Protein AF-A0A2V5SPD8-F1 (afdb_monomer_lite)

Secondary structure (DSSP, 8-state):
-PPPHHHHHHHHHHHHHHHHHHHHHHHHHHHHHHS-----TGGGSS-TTSSPPPS-S-----THHHHHHHHHHHHHHHHHHTT-

pLDDT: mean 85.08, std 11.69, range [48.78, 98.0]

Sequence (84 aa):
MTPNPYLFIVIFVGVALAFPLIPLALAWIWRRIFQPSKPGPDKTSTYECGVESIGDAQIQFHSQYYLYAIILLLKRFAGGLKRK

Foldseek 3Di:
DDPDPVVVVVVVVVCVVCVVVVVVVVVVVCCVPPPDDDDDPLNPAPDNPPDHDPDDPDDDDDCVVVVVVVVVVCVVVVVVVVVD

Radius of gyration: 23.24 Å; chains: 1; bounding box: 55×28×57 Å

Structure (mmCIF, N/CA/C/O backbone):
data_AF-A0A2V5SPD8-F1
#
_entry.id   AF-A0A2V5SPD8-F1
#
loop_
_atom_site.group_PDB
_atom_site.id
_atom_site.type_symbol
_atom_site.label_atom_id
_atom_site.label_alt_id
_atom_site.label_comp_id
_atom_site.label_asym_id
_atom_site.label_entity_id
_atom_site.label_seq_id
_atom_site.pdbx_PDB_ins_code
_atom_site.Cartn_x
_atom_site.Cartn_y
_atom_site.Cartn_z
_atom_site.occupancy
_atom_site.B_iso_or_equiv
_atom_site.auth_seq_id
_atom_site.auth_comp_id
_atom_site.auth_asym_id
_atom_site.auth_atom_id
_atom_site.pdbx_PDB_model_num
ATOM 1 N N . MET A 1 1 ? 31.621 6.777 -20.511 1.00 50.84 1 MET A N 1
ATOM 2 C CA . MET A 1 1 ? 31.193 5.906 -19.396 1.00 50.84 1 MET A CA 1
ATOM 3 C C . MET A 1 1 ? 29.693 5.717 -19.511 1.00 50.84 1 MET A C 1
ATOM 5 O O . MET A 1 1 ? 28.951 6.643 -19.218 1.00 50.84 1 MET A O 1
ATOM 9 N N . THR A 1 2 ? 29.246 4.590 -20.056 1.00 66.69 2 THR A N 1
ATOM 10 C CA . THR A 1 2 ? 27.819 4.271 -20.168 1.00 66.69 2 THR A CA 1
ATOM 11 C C . THR A 1 2 ? 27.307 3.836 -18.789 1.00 66.69 2 THR A C 1
ATOM 13 O O . THR A 1 2 ? 27.844 2.879 -18.230 1.00 66.69 2 THR A O 1
ATOM 16 N N . PRO A 1 3 ? 26.330 4.533 -18.182 1.00 73.75 3 PRO A N 1
ATOM 17 C CA . PRO A 1 3 ? 25.751 4.083 -16.922 1.00 73.75 3 PRO A CA 1
ATOM 18 C C . PRO A 1 3 ? 25.071 2.724 -17.124 1.00 73.75 3 PRO A C 1
ATOM 20 O O . PRO A 1 3 ? 24.391 2.502 -18.126 1.00 73.75 3 PRO A O 1
ATOM 23 N N . ASN A 1 4 ? 25.278 1.800 -16.181 1.00 82.75 4 ASN A N 1
ATOM 24 C CA . ASN A 1 4 ? 24.648 0.485 -16.215 1.00 82.75 4 ASN A CA 1
ATOM 25 C C . ASN A 1 4 ? 23.116 0.663 -16.108 1.00 82.75 4 ASN A C 1
ATOM 27 O O . ASN A 1 4 ? 22.647 1.161 -15.082 1.00 82.75 4 ASN A O 1
ATOM 31 N N . PRO A 1 5 ? 22.324 0.266 -17.123 1.00 83.50 5 PRO A N 1
ATOM 32 C CA . PRO A 1 5 ? 20.883 0.527 -17.158 1.00 83.50 5 PRO A CA 1
ATOM 33 C C . PRO A 1 5 ? 20.123 -0.126 -15.994 1.00 83.50 5 PRO A C 1
ATOM 35 O O . PRO A 1 5 ? 19.093 0.387 -15.564 1.00 83.50 5 PRO A O 1
ATOM 38 N N . TYR A 1 6 ? 20.647 -1.214 -15.425 1.00 89.75 6 TYR A N 1
ATOM 39 C CA . TYR A 1 6 ? 20.037 -1.882 -14.276 1.00 89.75 6 TYR A CA 1
ATOM 40 C C . TYR A 1 6 ? 20.219 -1.103 -12.972 1.00 89.75 6 TYR A C 1
ATOM 42 O O . TYR A 1 6 ? 19.345 -1.138 -12.109 1.00 89.75 6 TYR A O 1
ATOM 50 N N . LEU A 1 7 ? 21.313 -0.349 -12.839 1.00 91.31 7 LEU A N 1
ATOM 51 C CA . LEU A 1 7 ? 21.567 0.476 -11.658 1.00 91.31 7 LEU A CA 1
ATOM 52 C C . LEU A 1 7 ? 20.514 1.583 -11.521 1.00 91.31 7 LEU A C 1
ATOM 54 O O . LEU A 1 7 ? 20.033 1.842 -10.421 1.00 91.31 7 LEU A O 1
ATOM 58 N N . PHE A 1 8 ? 20.087 2.172 -12.641 1.00 90.81 8 PHE A N 1
ATOM 59 C CA . PHE A 1 8 ? 18.99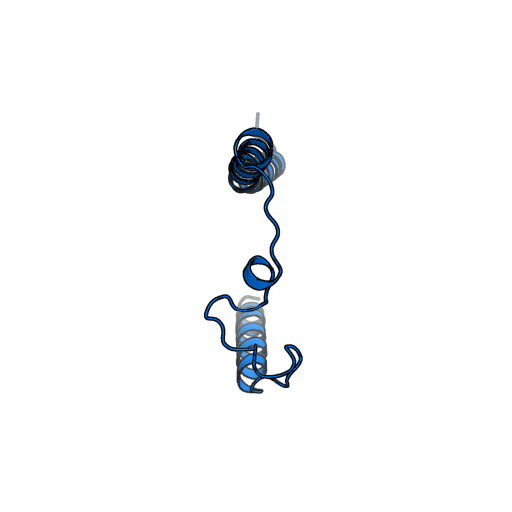9 3.151 -12.656 1.00 90.81 8 PHE A CA 1
ATOM 60 C C . PHE A 1 8 ? 17.680 2.557 -12.136 1.00 90.81 8 PHE A C 1
ATOM 62 O O . PHE A 1 8 ? 16.996 3.180 -11.326 1.00 90.81 8 PHE A O 1
ATOM 69 N N . ILE A 1 9 ? 17.354 1.326 -12.542 1.00 93.56 9 ILE A N 1
ATOM 70 C CA . ILE A 1 9 ? 16.137 0.626 -12.104 1.00 93.56 9 ILE A CA 1
ATOM 71 C C . ILE A 1 9 ? 16.171 0.372 -10.594 1.00 93.56 9 ILE A C 1
ATOM 73 O O . ILE A 1 9 ? 15.188 0.646 -9.909 1.00 93.56 9 ILE A O 1
ATOM 77 N N . VAL A 1 10 ? 17.299 -0.107 -10.058 1.00 94.94 10 VAL A N 1
ATOM 78 C CA . VAL A 1 10 ? 17.438 -0.385 -8.617 1.00 94.94 10 VAL A CA 1
ATOM 79 C C . VAL A 1 10 ? 17.270 0.887 -7.789 1.00 94.94 10 VAL A C 1
ATOM 81 O O . VAL A 1 10 ? 16.545 0.877 -6.795 1.00 94.94 10 VAL A O 1
ATOM 84 N N . ILE A 1 11 ? 17.879 1.998 -8.215 1.00 95.00 11 ILE A N 1
ATOM 85 C CA . ILE A 1 11 ? 17.720 3.292 -7.539 1.00 95.00 11 ILE A CA 1
ATOM 86 C C . ILE A 1 11 ? 16.255 3.726 -7.560 1.00 95.00 11 ILE A C 1
ATOM 88 O O . ILE A 1 11 ? 15.724 4.136 -6.531 1.00 95.00 11 ILE A O 1
ATOM 92 N N . PHE A 1 12 ? 15.578 3.595 -8.702 1.00 95.50 12 PHE A N 1
ATOM 93 C CA . PHE A 1 12 ? 14.182 4.002 -8.827 1.00 95.50 12 PHE A CA 1
ATOM 94 C C . PHE A 1 12 ? 13.251 3.174 -7.935 1.00 95.50 12 PHE A C 1
ATOM 96 O O . PHE A 1 12 ? 12.385 3.734 -7.270 1.00 95.50 12 PHE A O 1
ATOM 103 N N . VAL A 1 13 ? 13.466 1.857 -7.852 1.00 96.50 13 VAL A N 1
ATOM 104 C CA . VAL A 1 13 ? 12.746 0.982 -6.911 1.00 96.50 13 VAL A CA 1
ATOM 105 C C . VAL A 1 13 ? 13.028 1.392 -5.465 1.00 96.50 13 VAL A C 1
ATOM 107 O O . VAL A 1 13 ? 12.101 1.473 -4.662 1.00 96.50 13 VAL A O 1
ATOM 110 N N . GLY A 1 14 ? 14.284 1.710 -5.141 1.00 97.19 14 GLY A N 1
ATOM 111 C CA . GLY A 1 14 ? 14.670 2.210 -3.823 1.00 97.19 14 GLY A CA 1
ATOM 112 C C . GLY A 1 14 ? 13.911 3.481 -3.440 1.00 97.19 14 GLY A C 1
ATOM 113 O O . GLY A 1 14 ? 13.325 3.544 -2.362 1.00 97.19 14 GLY A O 1
ATOM 114 N N . VAL A 1 15 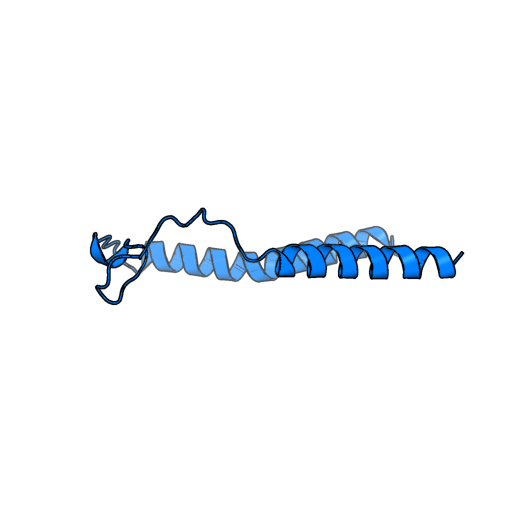? 13.842 4.462 -4.343 1.00 97.25 15 VAL A N 1
ATOM 115 C CA . VAL A 1 15 ? 13.079 5.703 -4.130 1.00 97.25 15 VAL A CA 1
ATOM 116 C C . VAL A 1 15 ? 11.577 5.423 -4.037 1.00 97.25 15 VAL A C 1
ATOM 118 O O . VAL A 1 15 ? 10.914 5.956 -3.149 1.00 97.25 15 VAL A O 1
ATOM 121 N N . ALA A 1 16 ? 11.040 4.555 -4.898 1.00 97.00 16 ALA A N 1
ATOM 122 C CA . ALA A 1 16 ? 9.623 4.195 -4.914 1.00 97.00 16 ALA A CA 1
ATOM 123 C C . ALA A 1 16 ? 9.160 3.513 -3.618 1.00 97.00 16 ALA A C 1
ATOM 125 O O . ALA A 1 16 ? 8.011 3.691 -3.226 1.00 97.00 16 ALA A O 1
ATOM 126 N N . LEU A 1 17 ? 10.036 2.761 -2.945 1.00 97.94 17 LEU A N 1
ATOM 127 C CA . LEU A 1 17 ? 9.763 2.171 -1.631 1.00 97.94 17 LEU A CA 1
ATOM 128 C C . LEU A 1 17 ? 10.031 3.151 -0.488 1.00 97.94 17 LEU A C 1
ATOM 130 O O . LEU A 1 17 ? 9.258 3.209 0.465 1.00 97.94 17 LEU A O 1
ATOM 134 N N . ALA A 1 18 ? 11.095 3.949 -0.576 1.00 97.69 18 ALA A N 1
ATOM 135 C CA . ALA A 1 18 ? 11.412 4.946 0.441 1.00 97.69 18 ALA A CA 1
ATOM 136 C C . ALA A 1 18 ? 10.296 5.992 0.570 1.00 97.69 18 ALA A C 1
ATOM 138 O O . ALA A 1 18 ? 9.933 6.369 1.682 1.00 97.69 18 ALA A O 1
ATOM 139 N N . PHE A 1 19 ? 9.708 6.416 -0.550 1.00 97.38 19 PHE A N 1
ATOM 140 C CA . PHE A 1 19 ? 8.674 7.446 -0.582 1.00 97.38 19 PHE A CA 1
ATOM 141 C C . PHE A 1 19 ? 7.437 7.139 0.285 1.00 97.38 19 PHE A C 1
ATOM 143 O O . PHE A 1 19 ? 7.061 8.013 1.059 1.00 97.38 19 PHE A O 1
ATOM 150 N N . PRO A 1 20 ? 6.804 5.948 0.233 1.00 97.25 20 PRO A N 1
ATOM 151 C CA . PRO A 1 20 ? 5.720 5.592 1.148 1.00 97.25 20 PRO A CA 1
ATOM 152 C C . PRO A 1 20 ? 6.211 5.182 2.544 1.00 97.25 20 PRO A C 1
ATOM 154 O O . PRO A 1 20 ? 5.517 5.437 3.526 1.00 97.25 20 PRO A O 1
ATOM 157 N N . LEU A 1 21 ? 7.389 4.560 2.668 1.00 97.88 21 LEU A N 1
ATOM 158 C CA . LEU A 1 21 ? 7.862 4.044 3.958 1.00 97.88 21 LEU A CA 1
ATOM 159 C C . LEU A 1 21 ? 8.317 5.148 4.916 1.00 97.88 21 LEU A C 1
ATOM 161 O O . LEU A 1 21 ? 8.039 5.054 6.109 1.00 97.88 21 LEU A O 1
ATOM 165 N N . ILE A 1 22 ? 8.975 6.199 4.419 1.00 98.00 22 ILE A N 1
ATOM 166 C CA . ILE A 1 22 ? 9.435 7.333 5.235 1.00 98.00 22 ILE A CA 1
ATOM 167 C C . ILE A 1 22 ? 8.274 8.011 5.987 1.00 98.00 22 ILE A C 1
ATOM 169 O O . ILE A 1 22 ? 8.339 8.065 7.216 1.00 98.00 22 ILE A O 1
ATOM 173 N N . PRO A 1 23 ? 7.201 8.502 5.333 1.00 97.06 23 PRO A N 1
ATOM 174 C CA . PRO A 1 23 ? 6.095 9.147 6.034 1.00 97.06 23 PRO A CA 1
ATOM 175 C C . PRO A 1 23 ? 5.335 8.171 6.936 1.00 97.06 23 PRO A C 1
ATOM 177 O O . PRO A 1 23 ? 4.889 8.573 8.008 1.00 97.06 23 PRO A O 1
ATOM 180 N N . LEU A 1 24 ? 5.231 6.890 6.562 1.00 97.00 24 LEU A N 1
ATOM 181 C CA . LEU A 1 24 ? 4.582 5.876 7.394 1.00 97.00 24 LEU A CA 1
ATOM 182 C C . LEU A 1 24 ? 5.371 5.617 8.688 1.00 97.00 24 LEU A C 1
ATOM 184 O O . LEU A 1 24 ? 4.789 5.580 9.772 1.00 97.00 24 LEU A O 1
ATOM 188 N N . ALA A 1 25 ? 6.698 5.502 8.590 1.00 96.88 25 ALA A N 1
ATOM 189 C CA . ALA A 1 25 ? 7.585 5.370 9.741 1.00 96.88 25 ALA A CA 1
ATOM 190 C C . ALA A 1 25 ? 7.545 6.626 10.620 1.00 96.88 25 ALA A C 1
ATOM 192 O O . ALA A 1 25 ? 7.450 6.520 11.842 1.00 96.88 25 ALA A O 1
ATOM 193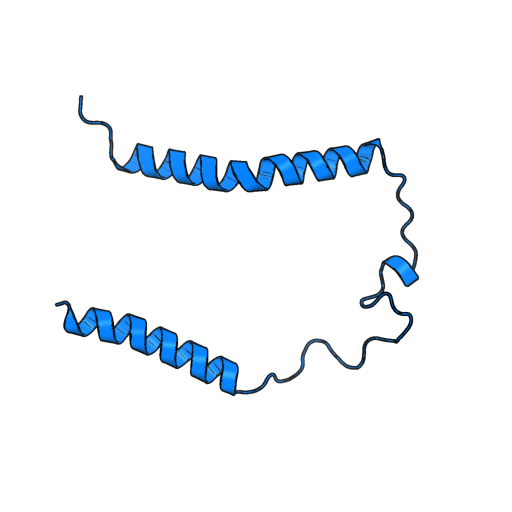 N N . LEU A 1 26 ? 7.545 7.814 10.009 1.00 96.44 26 LEU A N 1
ATOM 194 C CA . LEU A 1 26 ? 7.470 9.080 10.734 1.00 96.44 26 LEU A CA 1
ATOM 195 C C . LEU A 1 26 ? 6.143 9.219 11.493 1.00 96.44 26 LEU A C 1
ATOM 197 O O . LEU A 1 26 ? 6.146 9.558 12.674 1.00 96.44 26 LEU A O 1
ATOM 201 N N . ALA A 1 27 ? 5.019 8.877 10.856 1.00 95.00 27 ALA A N 1
ATOM 202 C CA . ALA A 1 27 ? 3.701 8.863 11.486 1.00 95.00 27 ALA A CA 1
ATOM 203 C C . ALA A 1 27 ? 3.623 7.844 12.634 1.00 95.00 27 ALA A C 1
ATOM 205 O O . ALA A 1 27 ? 3.040 8.127 13.682 1.00 95.00 27 ALA A O 1
ATOM 206 N N . TRP A 1 28 ? 4.238 6.671 12.469 1.00 94.19 28 TRP A N 1
ATOM 207 C CA . TRP A 1 28 ? 4.291 5.644 13.508 1.00 94.19 28 TRP A CA 1
ATOM 208 C C . TRP A 1 28 ? 5.107 6.090 14.730 1.00 94.19 28 TRP A C 1
ATOM 210 O O . TRP A 1 28 ? 4.630 5.967 15.862 1.00 94.19 28 TRP A O 1
ATOM 220 N N . ILE A 1 29 ? 6.292 6.676 14.514 1.00 94.75 29 ILE A N 1
ATOM 221 C CA . ILE A 1 29 ? 7.132 7.245 15.583 1.00 94.75 29 ILE A CA 1
ATOM 222 C C . ILE A 1 29 ? 6.386 8.385 16.286 1.00 94.75 29 ILE A C 1
ATOM 224 O O . ILE A 1 29 ? 6.319 8.416 17.515 1.00 94.75 29 ILE A O 1
ATOM 228 N N . TRP A 1 30 ? 5.761 9.281 15.517 1.00 94.62 30 TRP A N 1
ATOM 229 C CA . TRP A 1 30 ? 4.985 10.396 16.055 1.00 94.62 30 TRP A CA 1
ATOM 230 C C . TRP A 1 30 ? 3.833 9.918 16.941 1.00 94.62 30 TRP A C 1
ATOM 232 O O . TRP A 1 30 ? 3.696 10.368 18.079 1.00 94.62 30 TRP A O 1
ATOM 242 N N . ARG A 1 31 ? 3.043 8.945 16.465 1.00 91.44 31 ARG A N 1
ATOM 243 C CA . ARG A 1 31 ? 1.976 8.307 17.251 1.00 91.44 31 ARG A CA 1
ATOM 244 C C . ARG A 1 31 ? 2.519 7.746 18.562 1.00 91.44 31 ARG A C 1
ATOM 246 O O . ARG A 1 31 ? 1.877 7.901 19.593 1.00 91.44 31 ARG A O 1
ATOM 253 N N . ARG A 1 32 ? 3.684 7.093 18.547 1.00 87.50 32 ARG A N 1
ATOM 254 C CA . ARG A 1 32 ? 4.235 6.449 19.746 1.00 87.50 32 ARG A CA 1
ATOM 255 C C . ARG A 1 32 ? 4.690 7.446 20.813 1.00 87.50 32 ARG A C 1
ATOM 257 O O . ARG A 1 32 ? 4.571 7.125 21.992 1.00 87.50 32 ARG A O 1
ATOM 264 N N . ILE A 1 33 ? 5.194 8.612 20.403 1.00 91.94 33 ILE A N 1
ATOM 265 C CA . ILE A 1 33 ? 5.723 9.646 21.307 1.00 91.94 33 ILE A CA 1
ATOM 266 C C . ILE A 1 33 ? 4.611 10.576 21.805 1.00 91.94 33 ILE A C 1
ATOM 268 O O . ILE A 1 33 ? 4.538 10.856 22.998 1.00 91.94 33 ILE A O 1
ATOM 272 N N . PHE A 1 34 ? 3.742 11.051 20.908 1.00 90.06 34 PHE A N 1
ATOM 273 C CA . PHE A 1 34 ? 2.777 12.109 21.225 1.00 90.06 34 PHE A CA 1
ATOM 274 C C . PHE A 1 34 ? 1.378 11.597 21.583 1.00 90.06 34 PHE A C 1
ATOM 276 O O . PHE A 1 34 ? 0.633 12.307 22.257 1.00 90.06 34 PHE A O 1
ATOM 283 N N . GLN A 1 35 ? 0.988 10.391 21.154 1.00 85.62 35 GLN A N 1
ATOM 284 C CA . GLN A 1 35 ? -0.374 9.891 21.353 1.00 85.62 35 GLN A CA 1
ATOM 285 C C . GLN A 1 35 ? -0.427 8.793 22.432 1.00 85.62 35 GLN A C 1
ATOM 287 O O . GLN A 1 35 ? 0.057 7.680 22.207 1.00 85.62 35 GLN A O 1
ATOM 292 N N . PRO A 1 36 ? -1.064 9.041 23.595 1.00 80.12 36 PRO A N 1
ATOM 293 C CA . PRO A 1 36 ? -1.270 8.003 24.597 1.00 80.12 36 PRO A CA 1
ATOM 294 C C . PRO A 1 36 ? -2.197 6.911 24.050 1.00 80.12 36 PRO A C 1
ATOM 296 O O . PRO A 1 36 ? -3.285 7.188 23.538 1.00 80.12 36 PRO A O 1
ATOM 299 N N . SER A 1 37 ? -1.760 5.655 24.162 1.00 76.12 37 SER A N 1
ATOM 300 C CA . SER A 1 37 ? -2.534 4.499 23.708 1.00 76.12 37 SER A CA 1
ATOM 301 C C . SER A 1 37 ? -3.779 4.327 24.583 1.00 76.12 37 SER A C 1
ATOM 303 O O . SER A 1 37 ? -3.661 4.050 25.774 1.00 76.12 37 SER A O 1
ATOM 305 N N . LYS A 1 38 ? -4.969 4.496 23.997 1.00 78.44 38 LYS A N 1
ATOM 306 C CA . LYS A 1 38 ? -6.266 4.223 24.638 1.00 78.44 38 LYS A CA 1
ATOM 307 C C . LYS A 1 38 ? -7.073 3.231 23.787 1.00 78.44 38 LYS A C 1
ATOM 309 O O . LYS A 1 38 ? -8.032 3.650 23.134 1.00 78.44 38 LYS A O 1
ATOM 314 N N . PRO A 1 39 ? -6.661 1.952 23.720 1.00 78.62 39 PRO A N 1
ATOM 315 C CA . PRO A 1 39 ? -7.445 0.928 23.045 1.00 78.62 39 PRO A CA 1
ATOM 316 C C . PRO A 1 39 ? -8.715 0.677 23.864 1.00 78.62 39 PRO A C 1
ATOM 318 O O . PRO A 1 39 ? -8.643 0.326 25.038 1.00 78.62 39 PRO A O 1
ATOM 321 N N . GLY A 1 40 ? -9.873 0.924 23.258 1.00 80.69 40 GLY A N 1
ATOM 322 C CA . GLY A 1 40 ? -11.180 0.584 23.821 1.00 80.69 40 GLY A CA 1
ATOM 323 C C . GLY A 1 40 ? -11.856 -0.480 22.956 1.00 80.69 40 GLY A C 1
ATOM 324 O O . GLY A 1 40 ? -11.533 -0.554 21.765 1.00 80.69 40 GLY A O 1
ATOM 325 N N . PRO A 1 41 ? -12.779 -1.282 23.515 1.00 76.81 41 PRO A N 1
ATOM 326 C CA . PRO A 1 41 ? -13.523 -2.285 22.752 1.00 76.81 41 PRO A CA 1
ATOM 327 C C . PRO A 1 41 ? -14.254 -1.652 21.560 1.00 76.81 41 PRO A C 1
ATOM 329 O O . PRO A 1 41 ? -14.117 -2.135 20.442 1.00 76.81 41 PRO A O 1
ATOM 332 N N . ASP A 1 42 ? -14.879 -0.490 21.757 1.00 76.38 42 ASP A N 1
ATOM 333 C CA . ASP A 1 42 ? -15.589 0.230 20.691 1.00 76.38 42 ASP A CA 1
ATOM 334 C C . ASP A 1 42 ? -14.641 0.724 19.587 1.00 76.38 42 ASP A C 1
ATOM 336 O O . ASP A 1 42 ? -14.935 0.604 18.403 1.00 76.38 42 ASP A O 1
ATOM 340 N N . LYS A 1 43 ? -13.451 1.212 19.967 1.00 77.19 43 LYS A N 1
ATOM 341 C CA . LYS A 1 43 ? -12.417 1.722 19.040 1.00 77.19 43 LYS A CA 1
ATOM 342 C C . LYS A 1 43 ? -11.700 0.624 18.252 1.00 77.19 43 LYS A C 1
ATOM 344 O O . LYS A 1 43 ? -10.969 0.924 17.316 1.00 77.19 43 LYS A O 1
ATOM 349 N N . THR A 1 44 ? -11.817 -0.623 18.701 1.00 82.19 44 THR A N 1
ATOM 350 C CA . THR A 1 44 ? -11.180 -1.790 18.069 1.00 82.19 44 THR A CA 1
ATOM 351 C C . THR A 1 44 ? -12.223 -2.680 17.390 1.00 82.19 44 THR A C 1
ATOM 353 O O . THR A 1 44 ? -11.887 -3.738 16.863 1.00 82.19 44 THR A O 1
ATOM 356 N N . SER A 1 45 ? -13.491 -2.265 17.409 1.00 82.25 45 SER A N 1
ATOM 357 C CA . SER A 1 45 ? -14.563 -2.952 16.706 1.00 82.25 45 SER A CA 1
ATOM 358 C C . SER A 1 45 ? -14.373 -2.828 15.190 1.00 82.25 45 SER A C 1
ATOM 360 O O . SER A 1 45 ? -13.803 -1.858 14.690 1.00 82.25 45 SER A O 1
ATOM 362 N N . THR A 1 46 ? -14.855 -3.821 14.440 1.00 82.62 46 THR A N 1
ATOM 363 C CA . THR A 1 46 ? -14.791 -3.831 12.968 1.00 82.62 46 THR A CA 1
ATOM 364 C C . THR A 1 46 ? -15.541 -2.644 12.345 1.00 82.62 46 THR A C 1
ATOM 366 O O . THR A 1 46 ? -15.249 -2.258 11.214 1.00 82.62 46 THR A O 1
ATOM 369 N N . TYR A 1 47 ? -16.500 -2.053 13.068 1.00 81.75 47 TYR A N 1
ATOM 370 C CA . TYR A 1 47 ? -17.303 -0.928 12.603 1.00 81.75 47 TYR A CA 1
ATOM 371 C C . TYR A 1 47 ? -17.684 0.018 13.750 1.00 81.75 47 TYR A C 1
ATOM 373 O O . TYR A 1 47 ? -18.301 -0.392 14.727 1.00 81.75 47 TYR A O 1
ATOM 381 N N . GLU A 1 48 ? -17.360 1.305 13.609 1.00 76.06 48 GLU A N 1
ATOM 382 C CA . GLU A 1 48 ? -17.449 2.277 14.709 1.00 76.06 48 GLU A CA 1
ATOM 383 C C . GLU A 1 48 ? -18.831 2.932 14.888 1.00 76.06 48 GLU A C 1
ATOM 385 O O . GLU A 1 48 ? -19.046 3.626 15.880 1.00 76.06 48 GLU A O 1
ATOM 390 N N . CYS A 1 49 ? -19.797 2.743 13.977 1.00 79.94 49 CYS A N 1
ATOM 391 C CA . CYS A 1 49 ? -21.104 3.417 14.085 1.00 79.94 49 CYS A CA 1
ATOM 392 C C . CYS A 1 49 ? -22.091 2.719 15.044 1.00 79.94 49 CYS A C 1
ATOM 394 O O . CYS A 1 49 ? -23.292 2.969 14.966 1.00 79.94 49 CYS A O 1
ATOM 396 N N . GLY A 1 50 ? -21.603 1.845 15.935 1.00 75.38 50 GLY A N 1
ATOM 397 C CA . GLY A 1 50 ? -22.406 1.180 16.971 1.00 75.38 50 GLY A CA 1
ATOM 398 C C . GLY A 1 50 ? -23.377 0.113 16.455 1.00 75.38 50 GLY A C 1
ATOM 399 O O . GLY A 1 50 ? -24.192 -0.392 17.220 1.00 75.38 50 GLY A O 1
ATOM 400 N N . VAL A 1 51 ? -23.298 -0.231 15.168 1.00 76.12 51 VAL A N 1
ATOM 401 C CA . VAL A 1 51 ? -24.035 -1.345 14.567 1.00 76.12 51 VAL A CA 1
ATOM 402 C C . VAL A 1 51 ? -23.085 -2.531 14.492 1.00 76.12 51 VAL A C 1
ATOM 404 O O . VAL A 1 51 ? -21.989 -2.404 13.947 1.00 76.12 51 VAL A O 1
ATOM 407 N N . GLU A 1 52 ? -23.484 -3.676 15.041 1.00 77.38 52 GLU A N 1
ATOM 408 C CA . GLU A 1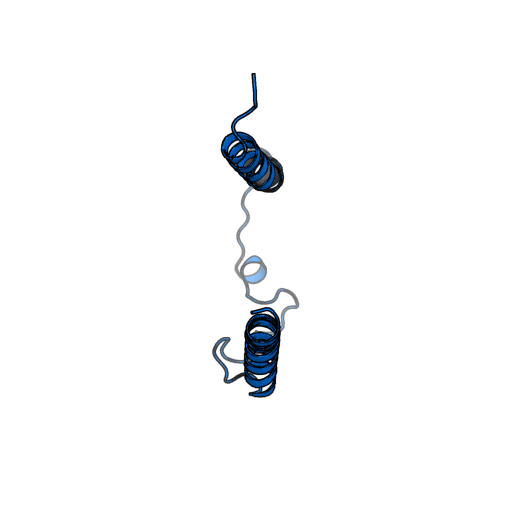 52 ? -22.674 -4.887 14.926 1.00 77.38 52 GLU A CA 1
ATOM 409 C C . GLU A 1 52 ? -22.460 -5.242 13.451 1.00 77.38 52 GLU A C 1
ATOM 411 O O . GLU A 1 52 ? -23.379 -5.166 12.630 1.00 77.38 52 GLU A O 1
ATOM 416 N N . SER A 1 53 ? -21.225 -5.605 13.101 1.00 76.31 53 SER A N 1
ATOM 417 C CA . SER A 1 53 ? -20.900 -6.046 11.749 1.00 76.31 53 SER A CA 1
ATOM 418 C C . SER A 1 53 ? -21.763 -7.250 11.386 1.00 76.31 53 SER A C 1
ATOM 420 O O . SER A 1 53 ? -21.727 -8.276 12.066 1.00 76.31 53 SER A O 1
ATOM 422 N N . ILE A 1 54 ? -22.539 -7.118 10.314 1.00 74.12 54 ILE A N 1
ATOM 423 C CA . ILE A 1 54 ? -23.461 -8.163 9.881 1.00 74.12 54 ILE A CA 1
ATOM 424 C C . ILE A 1 54 ? -22.685 -9.204 9.075 1.00 74.12 54 ILE A C 1
ATOM 426 O O . ILE A 1 54 ? -22.212 -8.921 7.975 1.00 74.12 54 ILE A O 1
ATOM 430 N N . GLY A 1 55 ? -22.637 -10.424 9.605 1.00 76.56 55 GLY A N 1
ATOM 431 C CA . GLY A 1 55 ? -22.138 -11.603 8.903 1.00 76.56 55 GLY A CA 1
ATOM 432 C C . GLY A 1 55 ? -20.631 -11.833 9.014 1.00 76.56 55 GLY A C 1
ATOM 433 O O . GLY A 1 55 ? -19.872 -11.014 9.526 1.00 76.56 55 GLY A O 1
ATOM 434 N N . ASP A 1 56 ? -20.218 -13.006 8.539 1.00 79.50 56 ASP A N 1
ATOM 435 C CA . ASP A 1 56 ? -18.814 -13.387 8.414 1.00 79.50 56 ASP A CA 1
ATOM 436 C C . ASP A 1 56 ? -18.156 -12.599 7.265 1.00 79.50 56 ASP A C 1
ATOM 438 O O . ASP A 1 56 ? -18.771 -12.363 6.223 1.00 79.50 56 ASP A O 1
ATOM 442 N N . ALA A 1 57 ? -16.893 -12.206 7.426 1.00 77.88 57 ALA A N 1
ATOM 443 C CA . ALA A 1 57 ? -16.121 -11.568 6.363 1.00 77.88 57 ALA A CA 1
ATOM 444 C C . ALA A 1 57 ? -15.861 -12.527 5.184 1.00 77.88 57 ALA A C 1
ATOM 446 O O . ALA A 1 57 ? -15.584 -12.083 4.067 1.00 77.88 57 ALA A O 1
ATOM 447 N N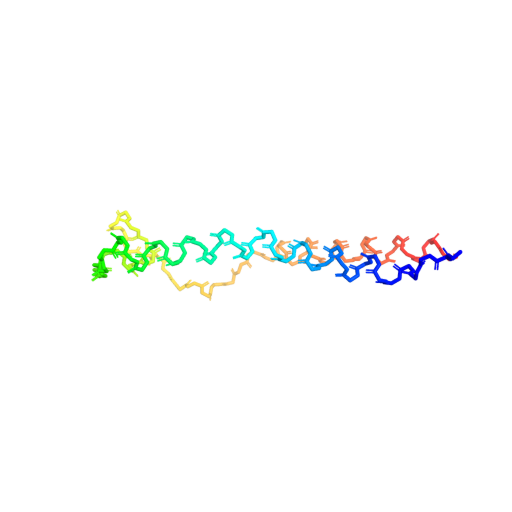 . GLN A 1 58 ? -15.949 -13.841 5.416 1.00 78.62 58 GLN A N 1
ATOM 448 C CA . GLN A 1 58 ? -15.676 -14.878 4.421 1.00 78.62 58 GLN A CA 1
ATOM 449 C C . GLN A 1 58 ? -16.944 -15.399 3.731 1.00 78.62 58 GLN A C 1
ATOM 451 O O . GLN A 1 58 ? -17.274 -16.581 3.796 1.00 78.62 58 GLN A O 1
ATOM 456 N N . ILE A 1 59 ? -17.643 -14.520 3.014 1.00 86.25 59 ILE A N 1
ATOM 457 C CA . ILE A 1 59 ? -18.773 -14.911 2.158 1.00 86.25 59 ILE A CA 1
ATOM 458 C C . ILE A 1 59 ? -18.347 -15.174 0.710 1.00 86.25 59 ILE A C 1
ATOM 460 O O . ILE A 1 59 ? -17.311 -14.708 0.231 1.00 86.25 59 ILE A O 1
ATOM 464 N N . GLN A 1 60 ? -19.188 -15.901 -0.027 1.00 87.00 60 GLN A N 1
ATOM 465 C CA . GLN A 1 60 ? -19.035 -16.042 -1.471 1.00 87.00 60 GLN A CA 1
ATOM 466 C C . GLN A 1 60 ? -19.393 -14.720 -2.160 1.00 87.00 60 GLN A C 1
ATOM 468 O O . GLN A 1 60 ? -20.558 -14.334 -2.242 1.00 87.00 60 GLN A O 1
ATOM 473 N N . PHE A 1 61 ? -18.377 -14.022 -2.665 1.00 85.19 61 PHE A N 1
ATOM 474 C CA . PHE A 1 61 ? -18.571 -12.833 -3.490 1.00 85.19 61 PHE A CA 1
ATOM 475 C C . PHE A 1 61 ? -19.181 -13.192 -4.851 1.00 85.19 61 PHE A C 1
ATOM 477 O O . PHE A 1 61 ? -19.048 -14.312 -5.347 1.00 85.19 61 PHE A O 1
ATOM 484 N N . HIS A 1 62 ? -19.818 -12.210 -5.490 1.00 90.56 62 HIS A N 1
ATOM 485 C CA . HIS A 1 62 ? -20.405 -12.375 -6.816 1.00 90.56 62 HIS A CA 1
ATOM 486 C C . HIS A 1 62 ? -19.368 -12.894 -7.826 1.00 90.56 62 HIS A C 1
ATOM 488 O O . HIS A 1 62 ? -18.289 -12.321 -7.990 1.00 90.56 62 HIS A O 1
ATOM 494 N N . SER A 1 63 ? -19.729 -13.939 -8.574 1.00 92.19 63 SER A N 1
ATOM 495 C CA . SER A 1 63 ? -18.863 -14.574 -9.584 1.00 92.19 63 SER A CA 1
ATOM 496 C C . SER A 1 63 ? -18.400 -13.619 -10.692 1.00 92.19 63 SER A C 1
ATOM 498 O O . SER A 1 63 ? -17.411 -13.875 -11.377 1.00 92.19 63 SER A O 1
ATOM 500 N N . GLN A 1 64 ? -19.075 -12.482 -10.846 1.00 94.88 64 GLN A N 1
ATOM 501 C CA . GLN A 1 64 ? -18.738 -11.432 -11.801 1.00 94.88 64 GLN A CA 1
ATOM 502 C C . GLN A 1 64 ? -17.294 -10.934 -11.636 1.00 94.88 64 GLN A C 1
ATOM 504 O O . GLN A 1 64 ? -16.600 -10.762 -12.635 1.00 94.88 64 GLN A O 1
ATOM 509 N N . TYR A 1 65 ? -16.797 -10.770 -10.403 1.00 93.38 65 TYR A N 1
ATOM 510 C CA . TYR A 1 65 ? -15.415 -10.329 -10.156 1.00 93.38 65 TYR A CA 1
ATOM 511 C C . TYR A 1 65 ? -14.379 -11.301 -10.731 1.00 93.38 65 TYR A C 1
ATOM 513 O O . TYR A 1 65 ? -13.353 -10.884 -11.270 1.00 93.38 65 TYR A O 1
ATOM 521 N N . TYR A 1 66 ? -14.682 -12.598 -10.682 1.00 94.38 66 TYR A N 1
ATOM 522 C CA . TYR A 1 66 ? -13.843 -13.636 -11.267 1.00 94.38 66 TYR A CA 1
ATOM 523 C C . TYR A 1 66 ? -13.844 -13.574 -12.800 1.00 94.38 66 TYR A C 1
ATOM 525 O O . TYR A 1 66 ? -12.784 -13.635 -13.425 1.00 94.38 66 TYR A O 1
ATOM 533 N N . LEU A 1 67 ? -15.014 -13.367 -13.414 1.00 95.31 67 LEU A N 1
ATOM 534 C CA . LEU A 1 67 ? -15.122 -13.189 -14.866 1.00 95.31 67 LEU A CA 1
ATOM 535 C C . LEU A 1 67 ? -14.338 -11.959 -15.342 1.00 95.31 67 LEU A C 1
ATOM 537 O O . LEU A 1 67 ? -13.609 -12.051 -16.329 1.00 95.31 67 LEU A O 1
ATOM 541 N N . TYR A 1 68 ? -14.408 -10.836 -14.617 1.00 94.19 68 TYR A N 1
ATOM 542 C CA . TYR A 1 68 ? -13.595 -9.652 -14.918 1.00 94.19 68 TYR A CA 1
ATOM 543 C C . TYR A 1 68 ? -12.092 -9.952 -14.859 1.00 94.19 68 TYR A C 1
ATOM 545 O O . TYR A 1 68 ? -11.357 -9.557 -15.768 1.00 94.19 68 TYR A O 1
ATOM 553 N N . ALA A 1 69 ? -11.636 -10.689 -13.842 1.00 94.62 69 ALA A N 1
ATOM 554 C CA . ALA A 1 69 ? -10.233 -11.077 -13.712 1.00 94.62 69 ALA A CA 1
ATOM 555 C C . ALA A 1 69 ? -9.761 -11.952 -14.889 1.00 94.62 69 ALA A C 1
ATOM 557 O O . ALA A 1 69 ? -8.711 -11.674 -15.472 1.00 94.62 69 ALA A O 1
ATOM 558 N N . ILE A 1 70 ? -10.551 -12.955 -15.298 1.00 94.75 70 ILE A N 1
ATOM 559 C CA . ILE A 1 70 ? -10.219 -13.809 -16.453 1.00 94.75 70 ILE A CA 1
ATOM 560 C C . ILE A 1 70 ? -10.214 -13.011 -17.752 1.00 94.75 70 ILE A C 1
ATOM 562 O O . ILE A 1 70 ? -9.314 -13.190 -18.568 1.00 94.75 70 ILE A O 1
ATOM 566 N N . ILE A 1 71 ? -11.191 -12.131 -17.973 1.00 94.81 71 ILE A N 1
ATOM 567 C CA . ILE A 1 71 ? -11.247 -1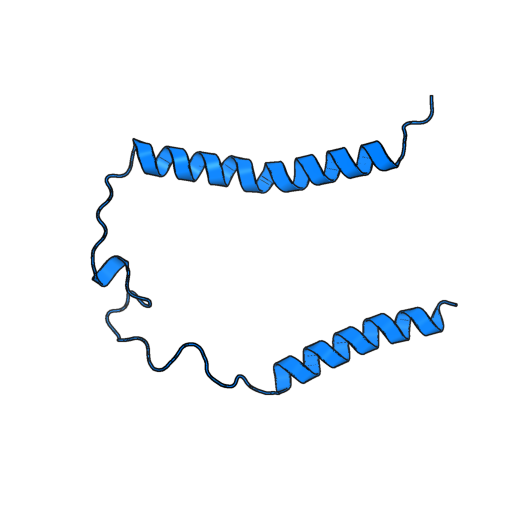1.329 -19.200 1.00 94.81 71 ILE A CA 1
ATOM 568 C C . ILE A 1 71 ? -10.024 -10.412 -19.287 1.00 94.81 71 ILE A C 1
ATOM 570 O O . ILE A 1 71 ? -9.409 -10.334 -20.350 1.00 94.81 71 ILE A O 1
ATOM 574 N N . LEU A 1 72 ? -9.625 -9.755 -18.191 1.00 91.56 72 LEU A N 1
ATOM 575 C CA . LEU A 1 72 ? -8.414 -8.927 -18.150 1.00 91.56 72 LEU A CA 1
ATOM 576 C C . LEU A 1 72 ? -7.160 -9.755 -18.447 1.00 91.56 72 LEU A C 1
ATOM 578 O O . LEU A 1 72 ? -6.323 -9.339 -19.254 1.00 91.56 72 LEU A O 1
ATOM 582 N N . LEU A 1 73 ? -7.058 -10.942 -17.845 1.00 93.00 73 LEU A N 1
ATOM 583 C CA . LEU A 1 73 ? -5.976 -11.888 -18.095 1.00 93.00 73 LEU A CA 1
ATOM 584 C C . LEU A 1 73 ? -5.927 -12.267 -19.580 1.00 93.00 73 LEU A C 1
ATOM 586 O O . LEU A 1 73 ? -4.919 -12.046 -20.250 1.00 93.00 73 LEU A O 1
ATOM 590 N N . LEU A 1 74 ? -7.041 -12.747 -20.133 1.00 92.88 74 LEU A N 1
ATOM 591 C CA . LEU A 1 74 ? -7.157 -13.135 -21.534 1.00 92.88 74 LEU A CA 1
ATOM 592 C C . LEU A 1 74 ? -6.816 -11.971 -22.466 1.00 92.88 74 LEU A C 1
ATOM 594 O O . LEU A 1 74 ? -6.068 -12.162 -23.415 1.00 92.88 74 LEU A O 1
ATOM 598 N N . LYS A 1 75 ? -7.305 -10.755 -22.200 1.00 87.00 75 LYS A N 1
ATOM 599 C CA . LYS A 1 75 ? -6.984 -9.562 -23.002 1.00 87.00 75 LYS A CA 1
ATOM 600 C C . LYS A 1 75 ? -5.487 -9.262 -22.985 1.00 87.00 75 LYS A C 1
ATOM 602 O O . LYS A 1 75 ? -4.915 -8.988 -24.042 1.00 87.00 75 LYS A O 1
ATOM 607 N N . ARG A 1 76 ? -4.838 -9.352 -21.820 1.00 86.69 76 ARG A N 1
ATOM 608 C CA . ARG A 1 76 ? -3.386 -9.167 -21.682 1.00 86.69 76 ARG A CA 1
ATOM 609 C C . ARG A 1 76 ? -2.599 -10.228 -22.455 1.00 86.69 76 ARG A C 1
ATOM 611 O O . ARG A 1 76 ? -1.634 -9.874 -23.128 1.00 86.69 76 ARG A O 1
ATOM 618 N N . PHE A 1 77 ? -3.010 -11.493 -22.391 1.00 79.25 77 PHE A N 1
ATOM 619 C CA . PHE A 1 77 ? -2.334 -12.603 -23.072 1.00 79.25 77 PHE A CA 1
ATOM 620 C C . PHE A 1 77 ? -2.605 -12.639 -24.585 1.00 79.25 77 PHE A C 1
ATOM 622 O O . PHE A 1 77 ? -1.671 -12.768 -25.376 1.00 79.25 77 PHE A O 1
ATOM 629 N N . ALA A 1 78 ? -3.849 -12.433 -25.018 1.00 74.19 78 ALA A N 1
ATOM 630 C CA . ALA A 1 78 ? -4.235 -12.390 -26.429 1.00 74.19 78 ALA A CA 1
ATOM 631 C C . ALA A 1 78 ? -3.586 -11.210 -27.172 1.00 74.19 78 ALA A C 1
ATOM 633 O O . ALA A 1 78 ? -3.176 -11.347 -28.324 1.00 74.19 78 ALA A O 1
ATOM 634 N N . GLY A 1 79 ? -3.418 -10.064 -26.501 1.00 63.47 79 GLY A N 1
ATOM 635 C CA . GLY A 1 79 ? -2.665 -8.926 -27.038 1.00 63.47 79 GLY A CA 1
ATOM 636 C C . GLY A 1 79 ? -1.159 -9.188 -27.194 1.00 63.47 79 GLY A C 1
ATOM 637 O O . GLY A 1 79 ? -0.502 -8.497 -27.971 1.00 63.47 79 GLY A O 1
ATOM 638 N N . GLY A 1 80 ? -0.613 -10.181 -26.482 1.00 59.16 80 GLY A N 1
ATOM 639 C CA . GLY A 1 80 ? 0.763 -10.658 -26.641 1.00 59.16 80 GLY A CA 1
ATOM 640 C C . GLY A 1 80 ? 0.925 -11.645 -27.800 1.00 59.16 80 GLY A C 1
ATOM 641 O O . GLY A 1 80 ? 1.930 -11.588 -28.501 1.00 59.16 80 GLY A O 1
ATOM 642 N N . LEU A 1 81 ? -0.082 -12.487 -28.061 1.00 61.09 81 LEU A N 1
ATOM 643 C CA . LEU A 1 81 ? -0.047 -13.464 -29.159 1.00 61.09 81 LEU A CA 1
ATOM 644 C C . LEU A 1 81 ? -0.122 -12.810 -30.549 1.00 61.09 81 LEU A C 1
ATOM 646 O O . LEU A 1 81 ? 0.405 -13.351 -31.510 1.00 61.09 81 LEU A O 1
ATOM 650 N N . LYS A 1 82 ? -0.754 -11.632 -30.651 1.00 56.62 82 LYS A N 1
ATOM 651 C CA . LYS A 1 82 ? -0.838 -10.845 -31.896 1.00 56.62 82 LYS A CA 1
ATOM 652 C C . LYS A 1 82 ? 0.402 -9.982 -32.180 1.00 56.62 82 LYS A C 1
ATOM 654 O O . LYS A 1 82 ? 0.444 -9.315 -33.209 1.00 56.62 82 LYS A O 1
ATOM 659 N N . ARG A 1 83 ? 1.356 -9.926 -31.242 1.00 59.66 83 ARG A N 1
ATOM 660 C CA . ARG A 1 83 ? 2.590 -9.119 -31.304 1.00 59.66 83 ARG A CA 1
ATOM 661 C C . ARG A 1 83 ? 3.858 -9.978 -31.446 1.00 59.66 83 ARG A C 1
ATOM 663 O O . ARG A 1 83 ? 4.945 -9.517 -31.098 1.00 59.66 83 ARG A O 1
ATOM 670 N N . LYS A 1 84 ? 3.707 -11.210 -31.934 1.00 48.78 84 LYS A N 1
ATOM 671 C CA . LYS A 1 84 ? 4.790 -12.057 -32.437 1.00 48.78 84 LYS A CA 1
ATOM 672 C C . LYS A 1 84 ? 4.615 -12.276 -33.929 1.00 48.78 84 LYS A C 1
ATOM 674 O O . LYS A 1 84 ? 3.445 -12.405 -34.346 1.00 48.78 84 LYS A O 1
#